Protein AF-A0A7W7S9E9-F1 (afdb_monomer_lite)

Radius of gyration: 13.51 Å; chains: 1; bounding box: 30×20×35 Å

Organism: NCBI:txid258050

Secondary structure (DSSP, 8-state):
---S-STT--SPPPPPEEEEETTEEEEEEEEGGGTEEEEEEEEE---

Structure (mmCIF, N/CA/C/O backbone):
data_AF-A0A7W7S9E9-F1
#
_entry.id   AF-A0A7W7S9E9-F1
#
loop_
_atom_site.group_PDB
_atom_site.id
_atom_site.type_symbol
_atom_site.label_atom_id
_atom_site.label_alt_id
_atom_site.label_comp_id
_atom_site.label_asym_id
_atom_site.label_entity_i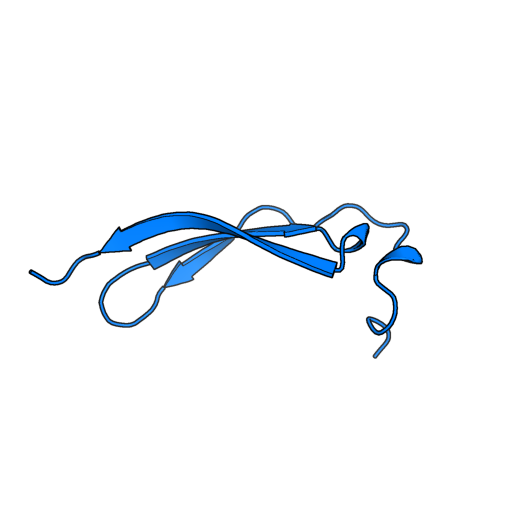d
_atom_site.label_seq_id
_atom_site.pdbx_PDB_ins_code
_atom_site.Cartn_x
_atom_site.Cartn_y
_atom_site.Cartn_z
_atom_site.occupancy
_atom_site.B_iso_or_equiv
_atom_site.auth_seq_id
_atom_site.auth_comp_id
_atom_site.auth_asym_id
_atom_site.auth_atom_id
_atom_site.pdbx_PDB_model_num
ATOM 1 N N . MET A 1 1 ? -8.764 -13.480 12.183 1.00 45.47 1 MET A N 1
ATOM 2 C CA . MET A 1 1 ? -8.703 -12.835 10.854 1.00 45.47 1 MET A CA 1
ATOM 3 C C . MET A 1 1 ? -9.856 -11.855 10.774 1.00 45.47 1 MET A C 1
ATOM 5 O O . MET A 1 1 ? -10.986 -12.296 10.635 1.00 45.47 1 MET A O 1
ATOM 9 N N . GLN A 1 2 ? -9.613 -10.562 10.983 1.00 56.16 2 GLN A N 1
ATOM 10 C CA . GLN A 1 2 ? -10.690 -9.571 11.020 1.00 56.16 2 GLN A CA 1
ATOM 11 C C . GLN A 1 2 ? -10.206 -8.282 10.353 1.00 56.16 2 GLN A C 1
ATOM 13 O O . GLN A 1 2 ? -9.718 -7.372 11.008 1.00 56.16 2 GLN A O 1
ATOM 18 N N . TYR A 1 3 ? -10.290 -8.265 9.024 1.00 56.53 3 TYR A N 1
ATOM 19 C CA . TYR A 1 3 ? -10.069 -7.079 8.187 1.00 56.53 3 TYR A CA 1
ATOM 20 C C . TYR A 1 3 ? -11.089 -7.049 7.040 1.00 56.53 3 TYR A C 1
ATOM 22 O O . TYR A 1 3 ? -10.735 -6.743 5.910 1.00 56.53 3 TYR A O 1
ATOM 30 N N . LEU A 1 4 ? -12.333 -7.469 7.299 1.00 63.53 4 LEU A N 1
ATOM 31 C CA . LEU A 1 4 ? -13.371 -7.491 6.260 1.00 63.53 4 LEU A CA 1
ATOM 32 C C . LEU A 1 4 ? -14.122 -6.161 6.141 1.00 63.53 4 LEU A C 1
ATOM 34 O O . LEU A 1 4 ? -14.730 -5.919 5.110 1.00 63.53 4 LEU A O 1
ATOM 38 N N . ASP A 1 5 ? -14.053 -5.321 7.173 1.00 82.56 5 ASP A N 1
ATOM 39 C CA . ASP A 1 5 ? -14.613 -3.973 7.167 1.00 82.56 5 ASP A CA 1
ATOM 40 C C . ASP A 1 5 ? -13.555 -2.998 7.688 1.00 82.56 5 ASP A C 1
ATOM 42 O O . ASP A 1 5 ? -13.235 -2.955 8.882 1.00 82.56 5 ASP A O 1
ATOM 46 N N . GLY A 1 6 ? -12.968 -2.240 6.766 1.00 82.94 6 GLY A N 1
ATOM 47 C CA . GLY A 1 6 ? -11.976 -1.226 7.085 1.00 82.94 6 GLY A CA 1
ATOM 48 C C . GLY A 1 6 ? -12.562 -0.035 7.842 1.00 82.94 6 GLY A C 1
ATOM 49 O O . GLY A 1 6 ? -11.833 0.634 8.580 1.00 82.94 6 GLY A O 1
ATOM 50 N N . THR A 1 7 ? -13.866 0.233 7.721 1.00 87.00 7 THR A N 1
ATOM 51 C CA . THR A 1 7 ? -14.521 1.375 8.379 1.00 87.00 7 THR A CA 1
ATOM 52 C C . THR A 1 7 ? -14.599 1.204 9.895 1.00 87.00 7 THR A C 1
ATOM 54 O O . THR A 1 7 ? -14.472 2.185 10.630 1.00 87.00 7 THR A O 1
ATOM 57 N N . ALA A 1 8 ? -14.681 -0.041 10.374 1.00 89.56 8 ALA A N 1
ATOM 58 C CA . ALA A 1 8 ? -14.682 -0.381 11.795 1.00 89.56 8 ALA A CA 1
ATOM 59 C C . ALA 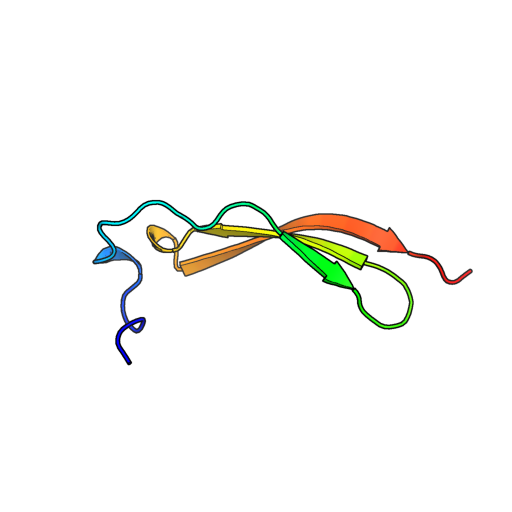A 1 8 ? -13.294 -0.269 12.464 1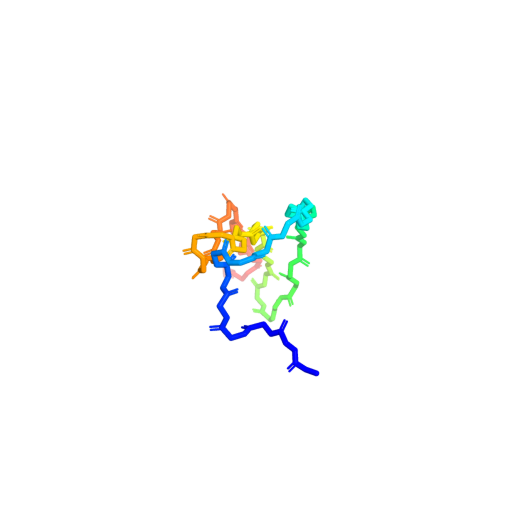.00 89.56 8 ALA A C 1
ATOM 61 O O . ALA A 1 8 ? -13.171 -0.416 13.684 1.00 89.56 8 ALA A O 1
ATOM 62 N N . TRP A 1 9 ? -12.226 -0.006 11.699 1.00 88.75 9 TRP A N 1
ATOM 63 C CA . TRP A 1 9 ? -10.869 0.084 12.235 1.00 88.75 9 TRP A CA 1
ATOM 64 C C . TRP A 1 9 ? -10.681 1.308 13.143 1.00 88.75 9 TRP A C 1
ATOM 66 O O . TRP A 1 9 ? -10.793 2.464 12.721 1.00 88.75 9 TRP A O 1
ATOM 76 N N . GLN A 1 10 ? -10.306 1.061 14.399 1.00 90.56 10 GLN A N 1
ATOM 77 C CA . GLN A 1 10 ? -10.084 2.114 15.400 1.00 90.56 10 GLN A CA 1
ATOM 78 C C . GLN A 1 10 ? -8.610 2.522 15.549 1.00 90.56 10 GLN A C 1
ATOM 80 O O . GLN A 1 10 ? -8.318 3.581 16.095 1.00 90.56 10 GLN A O 1
ATOM 85 N N . GLY A 1 11 ? -7.673 1.735 15.017 1.00 90.56 11 GLY A N 1
ATOM 86 C CA . GLY A 1 11 ? -6.240 2.012 15.121 1.00 90.56 11 GLY A CA 1
ATOM 87 C C . GLY A 1 11 ? -5.729 3.103 14.166 1.00 90.56 11 GLY A C 1
ATOM 88 O O . GLY A 1 11 ? -6.466 3.607 13.306 1.00 90.56 11 GLY A O 1
ATOM 89 N N . PRO A 1 12 ? -4.441 3.470 14.267 1.00 93.56 12 PRO A N 1
ATOM 90 C CA . PRO A 1 12 ? -3.786 4.271 13.240 1.00 93.56 12 PRO A CA 1
ATOM 91 C C . PRO A 1 12 ? -3.679 3.483 11.928 1.00 93.56 12 PRO A C 1
ATOM 93 O O . PRO A 1 12 ? -3.760 2.252 11.910 1.00 93.56 12 PRO A O 1
ATOM 96 N N . ASN A 1 13 ? -3.481 4.195 10.820 1.00 93.06 13 ASN A N 1
ATOM 97 C CA . ASN A 1 13 ? -3.043 3.546 9.590 1.00 93.06 13 ASN A CA 1
ATOM 98 C C . ASN A 1 13 ? -1.591 3.060 9.758 1.00 93.06 13 ASN A C 1
ATOM 100 O O . ASN A 1 13 ? -0.824 3.683 10.503 1.00 93.06 13 ASN A O 1
ATOM 104 N N . PRO A 1 14 ? -1.186 1.995 9.051 1.00 94.56 14 PRO A N 1
ATOM 105 C CA . PRO A 1 14 ? 0.218 1.642 8.924 1.00 94.56 14 PRO A CA 1
ATOM 106 C C . PRO A 1 14 ? 1.023 2.821 8.368 1.00 94.56 14 PRO A C 1
ATOM 108 O O . PRO A 1 14 ? 0.507 3.645 7.606 1.00 94.56 14 PRO A O 1
ATOM 111 N N . LYS A 1 15 ? 2.305 2.892 8.732 1.00 96.31 15 LYS A N 1
ATOM 112 C CA . LYS A 1 15 ? 3.232 3.824 8.082 1.00 96.31 15 LYS A CA 1
ATOM 113 C C . LYS A 1 15 ? 3.369 3.460 6.602 1.00 96.31 15 LYS A C 1
ATOM 115 O O . LYS A 1 15 ? 3.157 2.308 6.224 1.00 96.31 15 LYS A O 1
ATOM 120 N N . SER A 1 16 ? 3.744 4.442 5.785 1.00 96.62 16 SER A N 1
ATOM 121 C CA . SER A 1 16 ? 4.135 4.175 4.402 1.00 96.62 16 SER A CA 1
ATOM 122 C C . SER A 1 16 ? 5.272 3.158 4.358 1.00 96.62 16 SER A C 1
ATOM 124 O O . SER A 1 16 ? 6.101 3.102 5.270 1.00 96.62 16 SER A O 1
ATOM 126 N N . ALA A 1 17 ? 5.289 2.363 3.299 1.00 97.31 17 ALA A N 1
ATOM 127 C CA . ALA A 1 17 ? 6.260 1.304 3.108 1.00 97.31 17 ALA A CA 1
ATOM 128 C C . ALA A 1 17 ? 6.710 1.247 1.651 1.00 97.31 17 ALA A C 1
ATOM 130 O O . ALA A 1 17 ? 6.021 1.737 0.754 1.00 97.31 17 ALA A O 1
ATOM 131 N N . ASP A 1 18 ? 7.848 0.597 1.440 1.00 97.88 18 ASP A N 1
ATOM 132 C CA . ASP A 1 18 ? 8.419 0.366 0.123 1.00 97.88 18 ASP A CA 1
ATOM 133 C C . ASP A 1 18 ? 8.261 -1.103 -0.261 1.00 97.88 18 ASP A C 1
ATOM 135 O O . ASP A 1 18 ? 8.496 -2.006 0.546 1.00 97.88 18 ASP A O 1
ATOM 139 N N . MET A 1 19 ? 7.869 -1.346 -1.508 1.00 97.25 19 MET A N 1
ATOM 140 C CA . MET A 1 19 ? 7.788 -2.675 -2.098 1.00 97.25 19 MET A CA 1
ATOM 141 C C . MET A 1 19 ? 8.775 -2.770 -3.254 1.00 97.25 19 MET A C 1
ATOM 143 O O . MET A 1 19 ? 8.640 -2.068 -4.257 1.00 97.25 19 MET A O 1
ATOM 147 N N . ARG A 1 20 ? 9.763 -3.660 -3.123 1.00 96.75 20 ARG A N 1
ATOM 148 C CA . ARG A 1 20 ? 10.646 -4.033 -4.233 1.00 96.75 20 ARG A CA 1
ATOM 149 C C . ARG A 1 20 ? 9.944 -5.053 -5.115 1.00 96.75 20 ARG A C 1
ATOM 151 O O . ARG A 1 20 ? 9.398 -6.031 -4.612 1.00 96.75 20 ARG A O 1
ATOM 158 N N . VAL A 1 21 ? 10.012 -4.838 -6.419 1.00 94.12 21 VAL A N 1
ATOM 159 C CA . VAL A 1 21 ? 9.505 -5.752 -7.444 1.00 94.12 21 VAL A CA 1
ATOM 160 C C . VAL A 1 21 ? 10.589 -5.943 -8.505 1.00 94.12 21 VAL A C 1
ATOM 162 O O . VAL A 1 21 ? 11.484 -5.102 -8.613 1.00 94.12 21 VAL A O 1
ATOM 165 N N . PRO A 1 22 ? 10.563 -7.026 -9.296 1.00 96.00 22 PRO A N 1
ATOM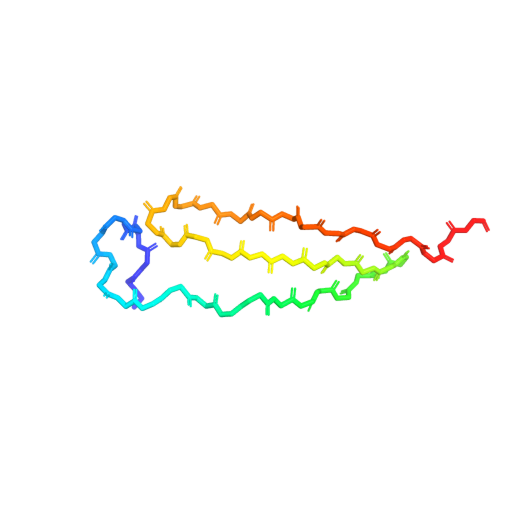 166 C CA . PRO A 1 22 ? 11.409 -7.099 -10.482 1.00 96.00 22 PRO A CA 1
ATOM 167 C C . PRO A 1 22 ? 11.239 -5.834 -11.342 1.00 96.00 22 PRO A C 1
ATOM 169 O O . PRO A 1 22 ? 10.113 -5.398 -11.575 1.00 96.00 22 PRO A O 1
ATOM 172 N N . GLY A 1 23 ? 12.355 -5.224 -11.744 1.00 94.69 23 GLY A N 1
ATOM 173 C CA . GLY A 1 23 ? 12.389 -3.994 -12.545 1.00 94.69 23 GLY A CA 1
ATOM 174 C C . GLY A 1 23 ? 12.246 -2.676 -11.778 1.00 94.69 23 GLY A C 1
ATOM 175 O O . GLY A 1 23 ? 12.290 -1.603 -12.384 1.00 94.69 23 GLY A O 1
ATOM 176 N N . GLY A 1 24 ? 12.121 -2.705 -10.444 1.00 95.94 24 GLY A N 1
ATOM 177 C CA . GLY A 1 24 ? 12.103 -1.468 -9.669 1.00 95.94 24 GLY A CA 1
ATOM 178 C C . GLY A 1 24 ? 11.520 -1.561 -8.264 1.00 95.94 24 GLY A C 1
ATOM 179 O O . GLY A 1 24 ? 11.707 -2.522 -7.514 1.00 95.94 24 GLY A O 1
ATOM 180 N N . MET A 1 25 ? 10.838 -0.493 -7.867 1.00 97.88 25 MET A N 1
ATOM 181 C CA . MET A 1 25 ? 10.229 -0.360 -6.549 1.00 97.88 25 MET A CA 1
ATOM 182 C C . MET A 1 25 ? 9.073 0.634 -6.602 1.00 97.88 25 MET A C 1
ATOM 184 O O . MET A 1 25 ? 9.064 1.544 -7.432 1.00 97.88 25 MET A O 1
ATOM 188 N N . PHE A 1 26 ? 8.132 0.509 -5.673 1.00 98.00 26 PHE A N 1
ATOM 189 C CA . PHE A 1 26 ? 7.181 1.573 -5.391 1.00 98.00 26 PHE A CA 1
ATOM 190 C C . PHE A 1 26 ? 6.999 1.791 -3.889 1.00 98.00 26 PHE A C 1
ATOM 192 O O . PHE A 1 26 ? 7.038 0.845 -3.099 1.00 98.00 26 PHE A O 1
ATOM 199 N N . SER A 1 27 ? 6.754 3.041 -3.510 1.00 98.31 27 SER A N 1
ATOM 200 C CA . SER A 1 27 ? 6.346 3.414 -2.155 1.00 98.31 27 SER A CA 1
ATOM 201 C C . SER A 1 27 ? 4.827 3.512 -2.097 1.00 98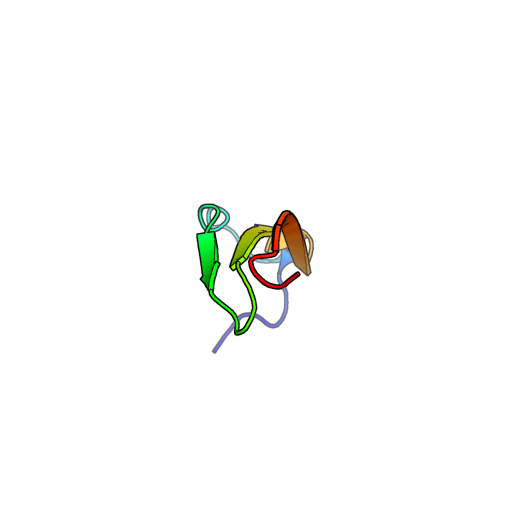.31 27 SER A C 1
ATOM 203 O O . SER A 1 27 ? 4.200 4.045 -3.017 1.00 98.31 27 SER A O 1
ATOM 205 N N . TYR A 1 28 ? 4.213 3.027 -1.023 1.00 98.38 28 TYR A N 1
ATOM 206 C CA . TYR A 1 28 ? 2.761 3.005 -0.873 1.00 98.38 28 TYR A CA 1
ATOM 207 C C . TYR A 1 28 ? 2.310 3.326 0.551 1.00 98.38 28 TYR A C 1
ATOM 209 O O . TYR A 1 28 ? 3.063 3.203 1.517 1.00 98.38 28 TYR A O 1
ATOM 217 N N . THR A 1 29 ? 1.046 3.722 0.683 1.00 97.94 29 THR A N 1
ATOM 218 C CA . THR A 1 29 ? 0.362 3.870 1.970 1.00 97.94 29 THR A CA 1
ATOM 219 C C . THR A 1 29 ? -0.985 3.156 1.948 1.00 97.94 29 THR A C 1
ATOM 221 O O . THR A 1 29 ? -1.684 3.145 0.932 1.00 97.94 29 THR A O 1
ATOM 224 N N . ILE A 1 30 ? -1.349 2.548 3.076 1.00 96.06 30 ILE A N 1
ATOM 225 C CA . ILE A 1 30 ? -2.624 1.854 3.258 1.00 96.06 30 ILE A CA 1
ATOM 226 C C . ILE A 1 30 ? -3.527 2.740 4.106 1.00 96.06 30 ILE A C 1
ATOM 228 O O . ILE A 1 30 ? -3.204 3.059 5.250 1.00 96.06 30 ILE A O 1
ATOM 232 N N . ILE A 1 31 ? -4.691 3.096 3.569 1.00 95.06 31 ILE A N 1
ATOM 233 C CA . ILE A 1 31 ? -5.724 3.808 4.315 1.00 95.06 31 ILE A CA 1
ATOM 234 C C . ILE A 1 31 ? -6.834 2.815 4.636 1.00 95.06 31 ILE A C 1
ATOM 236 O O . ILE A 1 31 ? -7.736 2.606 3.825 1.00 95.06 31 ILE A O 1
ATOM 240 N N . ILE A 1 32 ? -6.767 2.215 5.830 1.00 93.38 32 ILE A N 1
ATOM 241 C CA . ILE A 1 32 ? -7.647 1.103 6.226 1.00 93.38 32 ILE A CA 1
ATOM 242 C C . ILE A 1 32 ? -9.118 1.529 6.160 1.00 93.38 32 ILE A C 1
ATOM 244 O O . ILE A 1 32 ? -9.914 0.876 5.501 1.00 93.38 32 ILE A O 1
ATOM 248 N N . ARG A 1 33 ? -9.462 2.696 6.721 1.00 92.69 33 ARG A N 1
ATOM 249 C CA . ARG A 1 33 ? -10.846 3.220 6.731 1.00 92.69 33 ARG A CA 1
ATOM 250 C C . ARG A 1 33 ? -11.414 3.585 5.365 1.00 92.69 33 ARG A C 1
ATOM 252 O O . ARG A 1 33 ? -12.609 3.818 5.248 1.00 92.69 33 ARG A O 1
ATOM 259 N N . LYS A 1 34 ? -10.557 3.713 4.354 1.00 93.44 34 LYS A N 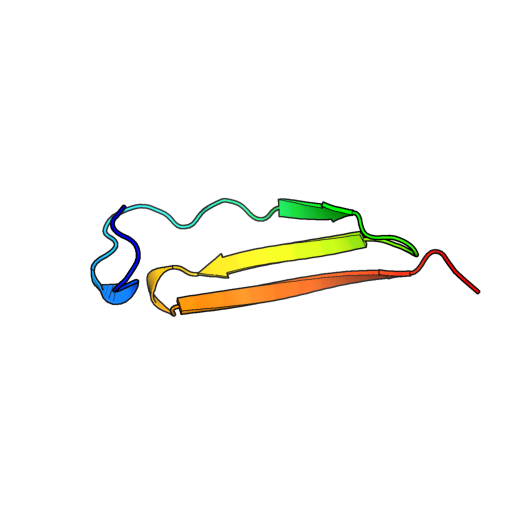1
ATOM 260 C CA . LYS A 1 34 ? -10.982 3.938 2.968 1.00 93.44 34 LYS A CA 1
ATOM 261 C C . LYS A 1 34 ? -10.888 2.673 2.130 1.00 93.44 34 LYS A C 1
ATOM 263 O O . LYS A 1 34 ? -11.181 2.760 0.945 1.00 93.44 34 LYS A O 1
ATOM 268 N N . GLU A 1 35 ? -10.422 1.573 2.721 1.00 93.00 35 GLU A N 1
ATOM 269 C CA . GLU A 1 35 ? -10.214 0.288 2.057 1.00 93.00 35 GLU A CA 1
ATOM 270 C C . GLU A 1 35 ? -9.385 0.441 0.776 1.00 93.00 35 GLU A C 1
ATOM 272 O O . GLU A 1 35 ? -9.719 -0.067 -0.291 1.00 93.00 35 GLU A O 1
ATOM 277 N N . ARG A 1 36 ? -8.302 1.225 0.868 1.00 93.94 36 ARG A N 1
ATOM 278 C CA . ARG A 1 36 ? -7.474 1.606 -0.282 1.00 93.94 36 ARG A CA 1
ATOM 279 C C . ARG A 1 36 ? -5.990 1.515 0.017 1.00 93.94 36 ARG A C 1
ATOM 281 O O . ARG A 1 36 ? -5.535 1.848 1.113 1.00 93.94 36 ARG A O 1
ATOM 288 N N . VAL A 1 37 ? -5.244 1.172 -1.027 1.00 96.12 37 VAL A N 1
ATOM 289 C CA . VAL A 1 37 ? -3.791 1.317 -1.097 1.00 96.12 37 VAL A CA 1
ATOM 290 C C . VAL A 1 37 ? -3.481 2.392 -2.130 1.00 96.12 37 VAL A C 1
ATOM 292 O O . VAL A 1 37 ? -3.964 2.327 -3.258 1.00 96.12 37 VAL A O 1
ATOM 295 N N . TYR A 1 38 ? -2.699 3.391 -1.739 1.00 97.38 38 TYR A N 1
ATOM 296 C CA . TYR A 1 38 ? -2.242 4.455 -2.626 1.00 97.38 38 TYR A CA 1
ATOM 297 C C . TYR A 1 38 ? -0.761 4.260 -2.917 1.00 97.38 38 TYR A C 1
ATOM 299 O O . TYR A 1 38 ? 0.040 4.178 -1.986 1.00 97.38 38 TYR A O 1
ATOM 307 N N . VAL A 1 39 ? -0.403 4.216 -4.197 1.00 97.56 39 VAL A N 1
ATOM 308 C CA . VAL A 1 39 ? 0.992 4.251 -4.647 1.00 97.56 39 VAL A CA 1
ATOM 309 C C . VAL A 1 39 ? 1.427 5.711 -4.720 1.00 97.56 39 VAL A C 1
ATOM 311 O O . VAL A 1 39 ? 0.758 6.525 -5.350 1.00 97.56 39 VAL A O 1
ATOM 314 N N . LEU A 1 40 ? 2.514 6.044 -4.030 1.00 97.88 40 LEU A N 1
ATOM 315 C CA . LEU A 1 40 ? 3.007 7.413 -3.876 1.00 97.88 40 LEU A CA 1
ATOM 316 C C . LEU A 1 40 ? 4.120 7.737 -4.874 1.00 97.88 40 LEU A C 1
ATOM 318 O O . LEU A 1 40 ? 4.159 8.835 -5.418 1.00 97.88 40 LEU A O 1
ATOM 322 N N . GLN A 1 41 ? 5.017 6.782 -5.113 1.00 97.94 41 GLN A N 1
ATOM 323 C CA . GLN A 1 41 ? 6.148 6.927 -6.021 1.00 97.94 41 GLN A CA 1
ATOM 324 C C . GLN A 1 41 ? 6.445 5.583 -6.676 1.00 97.94 41 GLN A C 1
ATOM 326 O O . GLN A 1 41 ? 6.320 4.541 -6.034 1.00 97.94 41 GLN A O 1
ATOM 331 N N . ILE A 1 42 ? 6.874 5.627 -7.934 1.00 96.94 42 ILE A N 1
ATOM 332 C CA . ILE A 1 42 ? 7.393 4.482 -8.677 1.00 96.94 42 ILE A CA 1
ATOM 333 C C . ILE A 1 42 ? 8.820 4.819 -9.107 1.00 96.94 42 ILE A C 1
ATOM 335 O O . ILE A 1 42 ? 9.075 5.914 -9.608 1.00 96.94 42 ILE A O 1
ATOM 339 N N . THR A 1 43 ? 9.730 3.870 -8.925 1.00 97.00 43 THR A N 1
ATOM 340 C CA . THR A 1 43 ? 11.101 3.921 -9.432 1.00 97.00 43 THR A CA 1
ATOM 341 C C . THR A 1 43 ? 11.291 2.748 -10.385 1.00 97.00 43 THR A C 1
ATOM 343 O O . THR A 1 43 ? 11.252 1.600 -9.942 1.00 97.00 43 THR A O 1
ATOM 346 N N . CYS A 1 44 ? 11.513 3.028 -11.670 1.00 95.31 44 CYS A N 1
ATOM 347 C CA . CYS A 1 44 ? 11.878 2.022 -12.671 1.00 95.31 44 CYS A CA 1
ATOM 348 C C . CYS A 1 44 ? 13.399 1.952 -12.808 1.00 95.31 44 CYS A C 1
ATOM 350 O O . CYS A 1 44 ? 14.059 2.989 -12.886 1.00 95.31 44 CYS A O 1
ATOM 352 N N . LEU A 1 45 ? 13.939 0.736 -12.820 1.00 91.62 45 LEU A N 1
ATOM 353 C CA . LEU A 1 45 ? 15.373 0.476 -12.972 1.00 91.62 45 LEU A CA 1
ATOM 354 C C . LEU A 1 45 ? 15.728 -0.139 -14.332 1.00 91.62 45 LEU A C 1
ATOM 356 O O . LEU A 1 45 ? 16.908 -0.184 -14.668 1.00 91.62 45 LEU A O 1
ATOM 360 N N . ASP A 1 46 ? 14.726 -0.548 -15.111 1.00 76.75 46 ASP A N 1
ATOM 361 C CA . ASP A 1 46 ? 14.910 -1.112 -16.446 1.00 76.75 46 ASP A CA 1
ATOM 362 C C . ASP A 1 46 ? 14.683 -0.035 -17.523 1.00 76.75 46 ASP A C 1
ATOM 364 O O . ASP A 1 46 ? 13.607 0.570 -17.586 1.00 76.75 46 ASP A O 1
ATOM 368 N N . PHE A 1 47 ? 15.700 0.171 -18.366 1.00 61.91 47 PHE A N 1
ATOM 369 C CA . PHE A 1 47 ? 15.648 0.864 -19.658 1.00 61.91 47 PHE A CA 1
ATOM 370 C C . PHE A 1 47 ? 16.441 0.059 -20.687 1.00 61.91 47 PHE A C 1
ATOM 372 O O . PHE A 1 47 ? 17.553 -0.399 -20.333 1.00 61.91 47 PHE A O 1
#

Foldseek 3Di:
DDLPALLPDPDDWDDWDKDDDVQWIWIWGDNSNVRDIDTDDTDGPDD

pLDDT: mean 90.05, std 12.49, range [45.47, 98.38]

Sequence (47 aa):
MQYLDGTAWQGPNPKSADMRVPGGMFSYTIIIRKERVYVLQITCLDF